Protein AF-A0AAW4V341-F1 (afdb_monomer_lite)

Structure (mmCIF, N/CA/C/O backbone):
data_AF-A0AAW4V341-F1
#
_entry.id   AF-A0AAW4V341-F1
#
loop_
_atom_site.group_PDB
_atom_site.id
_atom_site.type_symbol
_atom_site.label_atom_id
_atom_site.label_alt_id
_atom_site.label_comp_id
_atom_site.label_asym_id
_atom_site.label_entity_id
_atom_site.label_seq_id
_atom_site.pdbx_PDB_ins_code
_atom_site.Cartn_x
_atom_site.Cartn_y
_atom_site.Cartn_z
_atom_site.occupancy
_atom_site.B_iso_or_equiv
_atom_site.auth_seq_id
_atom_site.auth_comp_id
_atom_site.auth_asym_id
_atom_site.auth_atom_id
_atom_site.pdbx_PDB_model_num
ATOM 1 N N . MET A 1 1 ? 7.386 12.068 19.800 1.00 35.09 1 MET A N 1
ATOM 2 C CA . MET A 1 1 ? 7.526 12.641 18.440 1.00 35.09 1 MET A CA 1
ATOM 3 C C . MET A 1 1 ? 6.364 12.119 17.597 1.00 35.09 1 MET A C 1
ATOM 5 O O . MET A 1 1 ? 6.412 10.967 17.184 1.00 35.09 1 MET A O 1
ATOM 9 N N . ASN A 1 2 ? 5.284 12.892 17.418 1.00 40.00 2 ASN A N 1
ATOM 10 C CA . ASN A 1 2 ? 4.154 12.475 16.575 1.00 40.00 2 ASN A CA 1
ATOM 11 C C . ASN A 1 2 ? 4.611 12.484 15.112 1.00 40.00 2 ASN A C 1
ATOM 13 O O . ASN A 1 2 ? 4.537 13.513 14.441 1.00 40.00 2 ASN A O 1
ATOM 17 N N . LYS A 1 3 ? 5.131 11.353 14.621 1.00 54.69 3 LYS A N 1
ATOM 18 C CA . LYS A 1 3 ? 5.274 11.129 13.181 1.00 54.69 3 LYS A CA 1
ATOM 19 C C . LYS A 1 3 ? 3.863 11.211 12.610 1.00 54.69 3 LYS A C 1
ATOM 21 O O . LYS A 1 3 ? 3.064 10.309 12.836 1.00 54.69 3 LYS A O 1
ATOM 26 N N . LYS A 1 4 ? 3.535 12.318 11.937 1.00 61.12 4 LYS A N 1
ATOM 27 C CA . LYS A 1 4 ? 2.320 12.397 11.123 1.00 61.12 4 LYS A CA 1
ATOM 28 C C . LYS A 1 4 ? 2.352 11.189 10.189 1.00 61.12 4 LYS A C 1
ATOM 30 O O . LYS A 1 4 ? 3.326 11.018 9.453 1.00 61.12 4 LYS A O 1
ATOM 35 N N . ASN A 1 5 ? 1.348 10.323 10.287 1.00 74.25 5 ASN A N 1
ATOM 36 C CA . ASN A 1 5 ? 1.223 9.198 9.372 1.00 74.25 5 ASN A CA 1
ATOM 37 C C . ASN A 1 5 ? 1.115 9.772 7.960 1.00 74.25 5 ASN A C 1
ATOM 39 O O . ASN A 1 5 ? 0.246 10.599 7.694 1.00 74.25 5 ASN A O 1
ATOM 43 N N . LYS A 1 6 ? 2.038 9.368 7.089 1.00 85.94 6 LYS A N 1
ATOM 44 C CA . LYS A 1 6 ? 2.044 9.763 5.682 1.00 85.94 6 LYS A CA 1
ATOM 45 C C . LYS A 1 6 ? 0.764 9.247 5.029 1.00 85.94 6 LYS A C 1
ATOM 47 O O . LYS A 1 6 ? 0.458 8.057 5.154 1.00 85.94 6 LYS A O 1
ATOM 52 N N . ILE A 1 7 ? 0.022 10.136 4.375 1.00 90.44 7 ILE A N 1
ATOM 53 C CA . ILE A 1 7 ? -1.191 9.780 3.640 1.00 90.44 7 ILE A CA 1
ATOM 54 C C . ILE A 1 7 ? -0.796 9.551 2.189 1.00 90.44 7 ILE A C 1
ATOM 56 O O . ILE A 1 7 ? -0.054 10.331 1.600 1.00 90.44 7 ILE A O 1
ATOM 60 N N . TYR A 1 8 ? -1.309 8.473 1.616 1.00 90.56 8 TYR A N 1
ATOM 61 C CA . TYR A 1 8 ? -1.134 8.146 0.214 1.00 90.56 8 TYR A CA 1
ATOM 62 C C . TYR A 1 8 ? -2.469 8.298 -0.504 1.00 90.56 8 TYR A C 1
ATOM 64 O O . TYR A 1 8 ? -3.467 7.705 -0.097 1.00 90.56 8 TYR A O 1
ATOM 72 N N . GLU A 1 9 ? -2.488 9.085 -1.574 1.00 88.94 9 GLU A N 1
ATOM 73 C CA . GLU A 1 9 ? -3.649 9.316 -2.429 1.00 88.94 9 GLU A CA 1
ATOM 74 C C . GLU A 1 9 ? -3.454 8.631 -3.781 1.00 88.94 9 GLU A C 1
ATOM 76 O O . GLU A 1 9 ? -2.481 8.876 -4.494 1.00 88.94 9 GLU A O 1
ATOM 81 N N . GLY A 1 10 ? -4.396 7.763 -4.141 1.00 84.38 10 GLY A N 1
ATOM 82 C CA . GLY A 1 10 ? -4.552 7.238 -5.492 1.00 84.38 10 GLY A CA 1
ATOM 83 C C . GLY A 1 10 ? -5.840 7.723 -6.139 1.00 84.38 10 GLY A C 1
ATOM 84 O O . GLY A 1 10 ? -6.626 8.447 -5.539 1.00 84.38 10 GLY A O 1
ATOM 85 N N . ALA A 1 11 ? -6.105 7.257 -7.360 1.00 82.94 11 ALA A N 1
ATOM 86 C CA . ALA A 1 11 ? -7.250 7.718 -8.154 1.00 82.94 11 ALA A CA 1
ATOM 87 C C . ALA A 1 11 ? -8.631 7.505 -7.497 1.00 82.94 11 ALA A C 1
ATOM 89 O O . ALA A 1 11 ? -9.586 8.181 -7.860 1.00 82.94 11 ALA A O 1
ATOM 90 N N . ARG A 1 12 ? -8.760 6.535 -6.581 1.00 84.56 12 ARG A N 1
ATOM 91 C CA . ARG A 1 12 ? -10.037 6.181 -5.93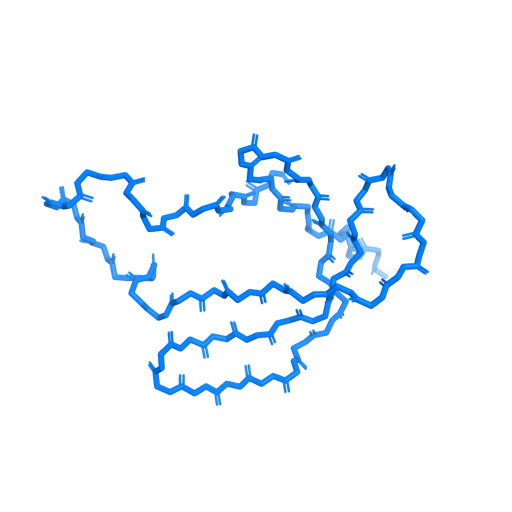0 1.00 84.56 12 ARG A CA 1
ATOM 92 C C . ARG A 1 12 ? -9.976 6.115 -4.406 1.00 84.56 12 ARG A C 1
ATOM 94 O O . ARG A 1 12 ? -11.020 6.084 -3.769 1.00 84.56 12 ARG A O 1
ATOM 101 N N . TYR A 1 13 ? -8.779 6.053 -3.828 1.00 88.81 13 TYR A N 1
ATOM 102 C CA . TYR A 1 13 ? -8.598 5.735 -2.414 1.00 88.81 13 TYR A CA 1
ATOM 103 C C . TYR A 1 13 ? -7.503 6.598 -1.806 1.00 88.81 13 TYR A C 1
ATOM 105 O O . TYR A 1 13 ? -6.481 6.849 -2.447 1.00 88.81 13 TYR A O 1
ATOM 113 N N . LYS A 1 14 ? -7.707 6.987 -0.548 1.00 92.88 14 LYS A N 1
ATOM 114 C CA . LYS A 1 14 ? -6.674 7.539 0.327 1.00 92.88 14 LYS A CA 1
ATOM 115 C C . LYS A 1 14 ? -6.406 6.542 1.436 1.00 92.88 14 LYS A C 1
ATOM 117 O O . LYS A 1 14 ? -7.359 5.981 1.972 1.00 92.88 14 LYS A O 1
ATOM 122 N N . PHE A 1 15 ? -5.150 6.313 1.783 1.00 92.38 15 PHE A N 1
ATOM 123 C CA . PHE A 1 15 ? -4.809 5.368 2.839 1.00 92.38 15 PHE A CA 1
ATOM 124 C C . PHE A 1 15 ? -3.581 5.794 3.632 1.00 92.38 15 PHE A C 1
ATOM 126 O O . PHE A 1 15 ? -2.771 6.602 3.178 1.00 92.38 15 PHE A O 1
ATOM 133 N N . VAL A 1 16 ? -3.438 5.216 4.818 1.00 92.75 16 VAL A N 1
ATOM 134 C CA . VAL A 1 16 ? -2.234 5.316 5.645 1.00 92.75 16 VAL A CA 1
ATOM 135 C C . VAL A 1 16 ? -1.575 3.948 5.752 1.00 92.75 16 VAL A C 1
ATOM 137 O O . VAL A 1 16 ? -2.253 2.930 5.879 1.00 92.75 16 VAL A O 1
ATOM 140 N N . ILE A 1 17 ? -0.246 3.918 5.687 1.00 91.50 17 ILE A N 1
ATOM 141 C CA . ILE A 1 17 ? 0.526 2.685 5.867 1.00 91.50 17 ILE A CA 1
ATOM 142 C C . ILE A 1 17 ? 0.618 2.363 7.359 1.00 91.50 17 ILE A C 1
ATOM 144 O O . ILE A 1 17 ? 1.063 3.203 8.139 1.00 91.50 17 ILE A O 1
ATOM 148 N N . LYS A 1 18 ? 0.255 1.134 7.742 1.00 90.75 18 LYS A N 1
ATOM 149 C CA . LYS A 1 18 ? 0.471 0.604 9.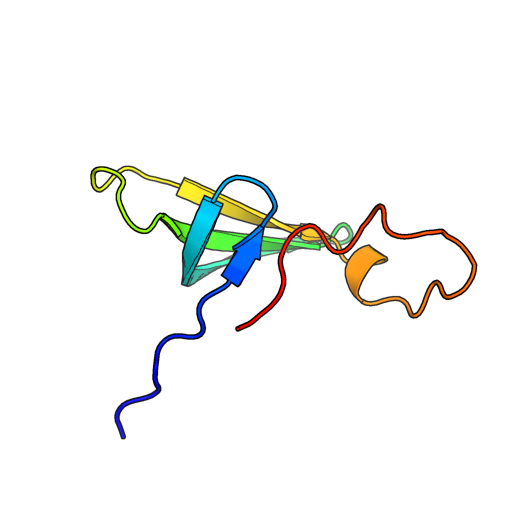095 1.00 90.75 18 LYS A CA 1
ATOM 150 C C . LYS A 1 18 ? 1.847 -0.030 9.229 1.00 90.75 18 LYS A C 1
ATOM 152 O O . LYS A 1 18 ? 2.645 0.373 10.071 1.00 90.75 18 LYS A O 1
ATOM 157 N N . LYS A 1 19 ? 2.114 -1.044 8.402 1.00 91.88 19 LYS A N 1
ATOM 158 C CA . LYS A 1 19 ? 3.340 -1.851 8.454 1.00 91.88 19 LYS A CA 1
ATOM 159 C C . LYS A 1 19 ? 3.689 -2.434 7.090 1.00 91.88 19 LYS A C 1
ATOM 161 O O . LYS A 1 19 ? 2.811 -2.717 6.279 1.00 91.88 19 LYS A O 1
ATOM 166 N N . GLU A 1 20 ? 4.980 -2.637 6.853 1.00 93.38 20 GLU A N 1
ATOM 167 C CA . GLU A 1 20 ? 5.464 -3.467 5.746 1.00 93.38 20 GLU A CA 1
ATOM 168 C C . GLU A 1 20 ? 5.200 -4.936 6.091 1.00 93.38 20 GLU A C 1
ATOM 170 O O . GLU A 1 20 ? 5.499 -5.370 7.202 1.00 93.38 20 GLU A O 1
ATOM 175 N N . ILE A 1 21 ? 4.616 -5.687 5.158 1.00 94.62 21 ILE A N 1
ATOM 176 C CA . ILE A 1 21 ? 4.305 -7.113 5.353 1.00 94.62 21 ILE A CA 1
ATOM 177 C C . ILE A 1 21 ? 5.065 -8.026 4.394 1.00 94.62 21 ILE A C 1
ATOM 179 O O . ILE A 1 21 ? 5.095 -9.235 4.595 1.00 94.62 21 ILE A O 1
ATOM 183 N N . GLY A 1 22 ? 5.688 -7.472 3.354 1.00 94.25 22 GLY A N 1
ATOM 184 C CA . GLY A 1 22 ? 6.481 -8.270 2.433 1.00 94.25 22 GLY A CA 1
ATOM 185 C C . GLY A 1 22 ? 7.301 -7.439 1.460 1.00 94.25 22 GLY A C 1
ATOM 186 O O . GLY A 1 22 ? 6.879 -6.374 1.005 1.00 94.25 22 GLY A O 1
ATOM 187 N N . LEU A 1 23 ? 8.461 -7.981 1.100 1.00 92.50 23 LEU A N 1
ATOM 188 C CA . LEU A 1 23 ? 9.360 -7.459 0.080 1.00 92.50 23 LEU A CA 1
ATOM 189 C C . LEU A 1 23 ? 9.725 -8.596 -0.876 1.00 92.50 23 LEU A C 1
ATOM 191 O O . LEU A 1 23 ? 10.101 -9.683 -0.448 1.00 92.50 23 LEU A O 1
ATOM 195 N N . GLY A 1 24 ? 9.640 -8.333 -2.176 1.00 89.50 24 GLY A N 1
ATOM 196 C CA . GLY A 1 24 ? 10.117 -9.240 -3.2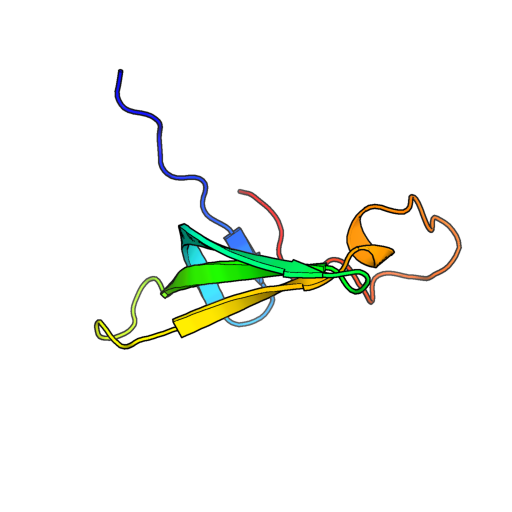15 1.00 89.50 24 GLY A CA 1
ATOM 197 C C . GLY A 1 24 ? 10.681 -8.473 -4.406 1.00 89.50 24 GLY A C 1
ATOM 198 O O . GLY A 1 24 ? 10.607 -7.244 -4.459 1.00 89.50 24 GLY A O 1
ATOM 199 N N . GLY A 1 25 ? 11.204 -9.193 -5.404 1.00 86.69 25 GLY A N 1
ATOM 200 C CA . GLY A 1 25 ? 11.826 -8.575 -6.587 1.00 86.69 25 GLY A CA 1
ATOM 201 C C . GLY A 1 25 ? 10.918 -7.562 -7.301 1.00 86.69 25 GLY A C 1
ATOM 202 O O . GLY A 1 25 ? 11.374 -6.520 -7.774 1.00 86.69 25 GLY A O 1
ATOM 203 N N . ASN A 1 26 ? 9.606 -7.809 -7.279 1.00 84.12 26 ASN A N 1
ATOM 204 C CA . ASN A 1 26 ? 8.608 -6.968 -7.939 1.00 84.12 26 ASN A CA 1
ATOM 205 C C . ASN A 1 26 ? 8.106 -5.785 -7.098 1.00 84.12 26 ASN A C 1
ATOM 207 O O . ASN A 1 26 ? 7.352 -4.971 -7.628 1.00 84.12 26 ASN A O 1
ATOM 211 N N . GLY A 1 27 ? 8.479 -5.663 -5.821 1.00 88.00 27 GLY A N 1
ATOM 212 C CA . GLY A 1 27 ? 8.052 -4.537 -4.992 1.00 88.00 27 GLY A CA 1
ATOM 213 C C . GLY A 1 27 ? 7.837 -4.861 -3.521 1.00 88.00 27 GLY A C 1
ATOM 214 O O . GLY A 1 27 ? 8.165 -5.946 -3.041 1.00 88.00 27 GLY A O 1
ATOM 215 N N . LYS A 1 28 ? 7.246 -3.892 -2.825 1.00 91.38 28 LYS A N 1
ATOM 216 C CA . LYS A 1 28 ? 6.882 -3.964 -1.408 1.00 91.38 28 LYS A CA 1
ATOM 217 C C . LYS A 1 28 ? 5.373 -4.034 -1.235 1.00 91.38 28 LYS A C 1
ATOM 219 O O . LYS A 1 28 ? 4.632 -3.440 -2.018 1.00 91.38 28 LYS A O 1
ATOM 224 N N . VAL A 1 29 ? 4.931 -4.735 -0.201 1.00 91.94 29 VAL A N 1
ATOM 225 C CA . VAL A 1 29 ? 3.528 -4.846 0.198 1.00 91.94 29 VAL A CA 1
ATOM 226 C C . VAL A 1 29 ? 3.383 -4.328 1.622 1.00 91.94 29 VAL A C 1
ATOM 228 O O . VAL A 1 29 ? 4.185 -4.656 2.498 1.00 91.94 29 VAL A O 1
ATOM 231 N N . PHE A 1 30 ? 2.348 -3.529 1.842 1.00 92.50 30 PHE A N 1
ATOM 232 C CA . PHE A 1 30 ? 2.043 -2.899 3.115 1.00 92.50 30 PHE A CA 1
ATOM 233 C C . PHE A 1 30 ? 0.609 -3.194 3.521 1.00 92.50 30 PHE A C 1
ATOM 235 O O . PHE A 1 30 ? -0.280 -3.197 2.675 1.00 92.50 30 PHE A O 1
ATOM 242 N N . ASP A 1 31 ? 0.406 -3.385 4.816 1.00 93.75 31 ASP A N 1
ATOM 243 C CA . ASP A 1 31 ? -0.901 -3.317 5.466 1.00 93.75 31 ASP A CA 1
ATOM 244 C C . ASP A 1 31 ? -1.294 -1.840 5.625 1.00 93.75 31 ASP A C 1
ATOM 246 O O . ASP A 1 31 ? -0.452 -1.005 5.994 1.00 93.75 31 ASP A O 1
ATOM 250 N N . VAL A 1 32 ? -2.541 -1.504 5.290 1.00 92.62 32 VAL A N 1
ATOM 251 C CA . VAL A 1 32 ? -3.020 -0.120 5.197 1.00 92.62 32 VAL A CA 1
ATOM 252 C C . VAL A 1 32 ? -4.415 0.060 5.795 1.00 92.62 32 VAL A C 1
ATOM 254 O O . VAL A 1 32 ? -5.241 -0.845 5.764 1.00 92.62 32 VAL A O 1
ATOM 257 N N . ASP A 1 33 ? -4.703 1.266 6.288 1.00 92.88 33 ASP A N 1
ATOM 258 C CA . ASP A 1 33 ? -6.079 1.712 6.549 1.00 92.88 33 ASP A CA 1
ATOM 259 C C . ASP A 1 33 ? -6.542 2.626 5.419 1.00 92.88 33 ASP A C 1
ATOM 261 O O . ASP A 1 33 ? -5.914 3.658 5.167 1.00 92.88 33 ASP A O 1
ATOM 265 N N . ILE A 1 34 ? -7.658 2.289 4.769 1.00 92.81 34 ILE A N 1
ATOM 266 C CA . ILE A 1 34 ? -8.304 3.180 3.802 1.00 92.81 34 ILE A CA 1
ATOM 267 C C . ILE A 1 34 ? -9.144 4.217 4.560 1.00 92.81 34 ILE A C 1
ATOM 269 O O . ILE A 1 34 ? -10.015 3.880 5.361 1.00 92.81 34 ILE A O 1
ATOM 273 N N . ILE A 1 35 ? -8.900 5.496 4.287 1.00 90.81 35 ILE A N 1
ATOM 274 C CA . ILE A 1 35 ? -9.618 6.616 4.897 1.00 90.81 35 ILE A CA 1
ATOM 275 C C . ILE A 1 35 ? -11.069 6.620 4.399 1.00 90.81 35 ILE A C 1
ATOM 277 O O . ILE A 1 35 ? -11.315 6.609 3.194 1.00 90.81 35 ILE A O 1
ATOM 281 N N . GLY A 1 36 ? -12.026 6.675 5.329 1.00 89.56 36 GLY A N 1
ATOM 282 C CA . GLY A 1 36 ? -13.461 6.716 5.019 1.00 89.56 36 GLY A CA 1
ATOM 283 C C . GLY A 1 36 ? -14.103 5.351 4.752 1.00 89.56 36 GLY A C 1
ATOM 284 O O . GLY A 1 36 ? -15.268 5.306 4.371 1.00 89.56 36 GLY A O 1
ATOM 285 N N . TYR A 1 37 ?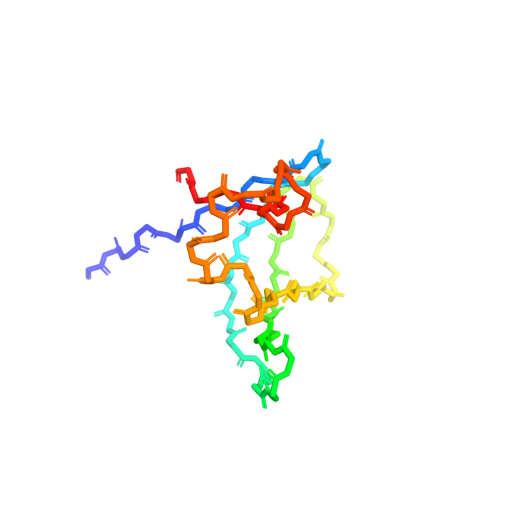 -13.374 4.252 4.959 1.00 87.88 37 TYR A N 1
ATOM 286 C CA . TYR A 1 37 ? -13.887 2.887 4.831 1.00 87.88 37 TYR A CA 1
ATOM 287 C C . TYR A 1 37 ? -13.894 2.180 6.196 1.00 87.88 37 TYR A C 1
ATOM 289 O O . TYR A 1 37 ? -13.102 2.536 7.075 1.00 87.88 37 TYR A O 1
ATOM 297 N N . PRO A 1 38 ? -14.782 1.187 6.405 1.00 85.56 38 PRO A N 1
ATOM 298 C CA . PRO A 1 38 ? -14.752 0.366 7.610 1.00 85.56 38 PRO A CA 1
ATOM 299 C C . PRO A 1 38 ? -13.393 -0.328 7.759 1.00 85.56 38 PRO A C 1
ATOM 301 O O . PRO A 1 38 ? -12.735 -0.645 6.766 1.00 85.56 38 PRO A O 1
ATOM 304 N N . LYS A 1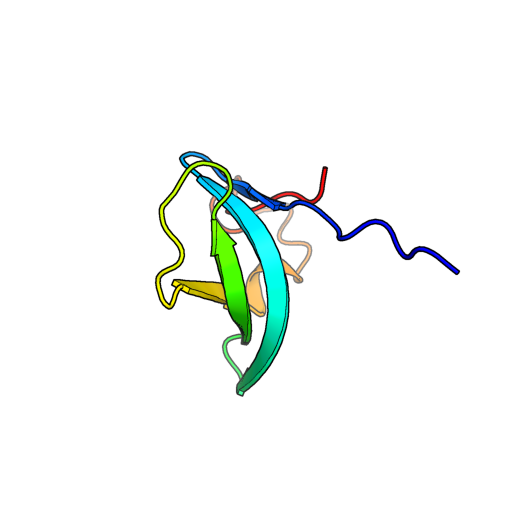 39 ? -12.979 -0.568 9.011 1.00 78.81 39 LYS A N 1
ATOM 305 C CA . LYS A 1 39 ? -11.727 -1.267 9.329 1.00 78.81 39 LYS A CA 1
ATOM 306 C C . LYS A 1 39 ? -11.809 -2.718 8.847 1.00 78.81 39 LYS A C 1
ATOM 308 O O . LYS A 1 39 ? -12.335 -3.576 9.548 1.00 78.81 39 LYS A O 1
ATOM 313 N N . LEU A 1 40 ? -11.304 -2.948 7.643 1.00 83.00 40 LEU A N 1
ATOM 314 C CA . LEU A 1 40 ? -11.087 -4.251 7.023 1.00 83.00 40 LEU A CA 1
ATOM 315 C C . LEU A 1 40 ? -9.594 -4.415 6.724 1.00 83.00 40 LEU A C 1
ATOM 317 O O . LEU A 1 40 ? -8.844 -3.434 6.715 1.00 83.00 40 LEU A O 1
ATOM 321 N N . ASP A 1 41 ? -9.177 -5.648 6.451 1.00 87.25 41 ASP A N 1
ATOM 322 C CA . ASP A 1 41 ? -7.795 -5.949 6.092 1.00 87.25 41 ASP A CA 1
ATOM 323 C C . ASP A 1 41 ? -7.525 -5.541 4.639 1.00 87.25 41 ASP A C 1
ATOM 325 O O . ASP A 1 41 ? -7.924 -6.216 3.686 1.00 87.25 41 ASP A O 1
ATOM 329 N N . PHE A 1 42 ? -6.840 -4.410 4.470 1.00 91.50 42 PHE A N 1
ATOM 330 C CA . PHE A 1 42 ? -6.427 -3.897 3.169 1.00 91.50 42 PHE A CA 1
ATOM 331 C C . PHE A 1 42 ? -4.911 -3.937 3.015 1.00 91.50 42 PHE A C 1
ATOM 333 O O . PHE A 1 42 ? -4.149 -3.712 3.953 1.00 91.50 42 PHE A O 1
ATOM 340 N N . VAL A 1 43 ? -4.471 -4.157 1.777 1.00 92.12 43 VAL A N 1
ATOM 341 C CA . VAL A 1 43 ? -3.053 -4.180 1.419 1.00 92.12 43 VAL A CA 1
ATOM 342 C C . VAL A 1 43 ? -2.768 -3.313 0.202 1.00 92.12 43 VAL A C 1
ATOM 344 O O . VAL A 1 43 ? -3.479 -3.361 -0.802 1.00 92.12 43 VAL A O 1
ATOM 347 N N . ALA A 1 44 ? -1.684 -2.545 0.276 1.00 89.81 44 ALA A N 1
ATOM 348 C CA . ALA A 1 44 ? -1.158 -1.756 -0.830 1.00 89.81 44 ALA A CA 1
ATOM 349 C C . ALA A 1 44 ? 0.171 -2.342 -1.312 1.00 89.81 44 ALA A C 1
ATOM 351 O O . ALA A 1 44 ? 1.090 -2.574 -0.525 1.00 89.81 44 ALA A O 1
ATOM 352 N N . LYS A 1 45 ? 0.294 -2.550 -2.626 1.00 89.00 45 LYS A N 1
ATOM 353 C CA . LYS A 1 45 ? 1.537 -2.988 -3.269 1.00 89.00 45 LYS A CA 1
ATOM 354 C C . LYS A 1 45 ? 2.162 -1.836 -4.048 1.00 89.00 45 LYS A C 1
ATOM 356 O O . LYS A 1 45 ? 1.530 -1.294 -4.950 1.00 89.00 45 LYS A O 1
ATOM 361 N N . PHE A 1 46 ? 3.409 -1.518 -3.720 1.00 85.31 46 PHE A N 1
ATOM 362 C CA . PHE A 1 46 ? 4.247 -0.554 -4.430 1.00 85.31 46 PHE A CA 1
ATOM 363 C C . PHE A 1 46 ? 5.246 -1.326 -5.279 1.00 85.31 46 PHE A C 1
ATOM 365 O O . PHE A 1 46 ? 6.026 -2.120 -4.743 1.00 85.31 46 PHE A O 1
ATOM 372 N N . PHE A 1 47 ? 5.226 -1.128 -6.593 1.00 83.06 47 PHE A N 1
ATOM 373 C CA . PHE A 1 47 ? 6.093 -1.888 -7.482 1.00 83.06 47 PHE A CA 1
ATOM 374 C C . PHE A 1 47 ? 7.509 -1.309 -7.476 1.00 83.06 47 PHE A C 1
ATOM 376 O O . PHE A 1 47 ? 7.713 -0.099 -7.447 1.00 83.06 47 PHE A O 1
ATOM 383 N N . SER A 1 48 ? 8.525 -2.172 -7.564 1.00 76.56 48 SER A N 1
ATOM 384 C CA . SER A 1 48 ? 9.926 -1.726 -7.687 1.00 76.56 48 SER A CA 1
ATOM 385 C C . SER A 1 48 ? 10.155 -0.877 -8.946 1.00 76.56 48 SER A C 1
ATOM 387 O O . SER A 1 48 ? 11.059 -0.042 -8.978 1.00 76.56 48 SER A O 1
ATOM 389 N N . ALA A 1 49 ? 9.328 -1.084 -9.977 1.00 68.06 49 ALA A N 1
ATOM 390 C CA . ALA A 1 49 ? 9.323 -0.289 -11.199 1.00 68.06 49 ALA A CA 1
ATOM 391 C C . ALA A 1 49 ? 8.919 1.174 -10.952 1.00 68.06 49 ALA A C 1
ATOM 393 O O . ALA A 1 49 ? 9.436 2.047 -11.642 1.00 68.06 49 ALA A O 1
ATOM 394 N N . ASP A 1 50 ? 8.095 1.447 -9.934 1.00 60.94 50 ASP A N 1
ATOM 395 C CA . ASP A 1 50 ? 7.633 2.798 -9.588 1.00 60.94 50 ASP A CA 1
ATOM 396 C C . ASP A 1 50 ? 8.796 3.677 -9.089 1.00 60.94 50 ASP A C 1
ATOM 398 O O . ASP A 1 50 ? 8.758 4.893 -9.221 1.00 60.94 50 ASP A O 1
ATOM 402 N N . LYS A 1 51 ? 9.875 3.070 -8.565 1.00 57.12 51 LYS A N 1
ATOM 403 C CA . LYS A 1 51 ? 11.087 3.785 -8.115 1.00 57.12 51 LYS A CA 1
ATOM 404 C C . LYS A 1 51 ? 12.072 4.107 -9.235 1.00 57.12 51 LYS A C 1
ATOM 406 O O . LYS A 1 51 ? 13.022 4.860 -9.019 1.00 57.12 51 LYS A O 1
ATOM 411 N N . ARG A 1 52 ? 11.924 3.494 -10.412 1.00 54.34 52 ARG A N 1
ATOM 412 C CA . ARG A 1 52 ? 12.814 3.780 -11.539 1.00 54.34 52 ARG A CA 1
ATOM 413 C C . ARG A 1 52 ? 12.316 5.065 -12.184 1.00 54.34 52 ARG A C 1
ATOM 415 O O . ARG A 1 52 ? 11.154 5.140 -12.560 1.00 54.34 52 ARG A O 1
ATOM 422 N N . ASN A 1 53 ? 13.205 6.050 -12.329 1.00 50.88 53 ASN A N 1
ATOM 423 C CA . ASN A 1 53 ? 12.980 7.325 -13.022 1.00 50.88 53 ASN A CA 1
ATOM 424 C C . ASN A 1 53 ? 12.699 7.089 -14.525 1.00 50.88 53 ASN A C 1
ATOM 426 O O . ASN A 1 53 ? 13.478 7.454 -15.406 1.00 50.88 53 ASN A O 1
ATOM 430 N N . LEU A 1 54 ? 11.590 6.425 -14.845 1.00 52.91 54 LEU A N 1
ATOM 431 C CA . LEU A 1 54 ? 11.148 6.095 -16.192 1.00 52.91 54 LEU A CA 1
ATOM 432 C C . LEU A 1 54 ? 10.469 7.327 -16.796 1.00 52.91 54 LEU A C 1
ATOM 434 O O . LEU A 1 54 ? 9.293 7.304 -17.146 1.00 52.91 54 LEU A O 1
ATOM 438 N N . LYS A 1 55 ? 11.248 8.404 -16.977 1.00 50.06 55 LYS A N 1
ATOM 439 C CA . LYS A 1 55 ? 10.847 9.639 -17.680 1.00 50.06 55 LYS A CA 1
ATOM 440 C C . LYS A 1 55 ? 10.277 9.384 -19.091 1.00 50.06 55 LYS A C 1
ATOM 442 O O . LYS A 1 55 ? 9.678 10.283 -19.665 1.00 50.06 55 LYS A O 1
ATOM 447 N N . LYS A 1 56 ? 10.449 8.177 -19.651 1.00 47.12 56 LYS A N 1
ATOM 448 C CA . LYS A 1 56 ? 9.968 7.765 -20.982 1.00 47.12 56 LYS A CA 1
ATOM 449 C C . LYS A 1 56 ? 8.634 7.005 -20.996 1.00 47.12 56 LYS A C 1
ATOM 451 O O . LYS A 1 56 ? 8.073 6.829 -22.072 1.00 47.12 56 LYS A O 1
ATOM 456 N N . CYS A 1 57 ? 8.095 6.569 -19.857 1.00 49.62 57 CYS A N 1
ATOM 457 C CA . CYS A 1 57 ? 6.835 5.821 -19.822 1.00 49.62 57 CYS A CA 1
ATOM 458 C C . CYS A 1 57 ? 5.772 6.655 -19.110 1.00 49.62 57 CYS A C 1
ATOM 460 O O . CYS A 1 57 ? 5.642 6.587 -17.892 1.00 49.62 57 CYS A O 1
ATOM 462 N N . ASN A 1 58 ? 5.031 7.464 -19.872 1.00 42.91 58 ASN A N 1
ATOM 463 C CA . ASN A 1 58 ? 3.926 8.288 -19.381 1.00 42.91 58 ASN A CA 1
ATOM 464 C C . ASN A 1 58 ? 3.093 7.584 -18.283 1.00 42.91 58 ASN A C 1
ATOM 466 O O . ASN A 1 58 ? 2.326 6.663 -18.554 1.00 42.91 58 ASN A O 1
ATOM 470 N N . LYS A 1 59 ? 3.235 8.072 -17.042 1.00 49.03 59 LYS A N 1
ATOM 471 C CA . LYS A 1 59 ? 2.216 8.149 -15.975 1.00 49.03 59 LYS A CA 1
ATOM 472 C C . LYS A 1 59 ? 1.534 6.865 -15.456 1.00 49.03 59 LYS A C 1
ATOM 474 O O . LYS A 1 59 ? 0.635 6.988 -14.633 1.00 49.03 59 LYS A O 1
ATOM 479 N N . ARG A 1 60 ? 1.899 5.648 -15.876 1.00 49.56 60 ARG A N 1
ATOM 480 C CA . ARG A 1 60 ? 1.097 4.445 -15.532 1.00 49.56 60 ARG A CA 1
ATOM 481 C C . ARG A 1 60 ? 1.436 3.773 -14.189 1.00 49.56 60 ARG A C 1
ATOM 483 O O . ARG A 1 60 ? 0.660 2.937 -13.725 1.00 49.56 60 ARG A O 1
ATOM 490 N N . PHE A 1 61 ? 2.573 4.113 -13.587 1.00 52.47 61 PHE A N 1
ATOM 491 C CA . PHE A 1 61 ? 3.178 3.321 -12.508 1.00 52.47 61 PHE A CA 1
ATOM 492 C C . PHE A 1 61 ? 3.037 3.954 -11.113 1.00 52.47 61 PHE A C 1
ATOM 494 O O . PHE A 1 61 ? 2.689 3.256 -10.167 1.00 52.47 61 PHE A O 1
ATOM 501 N N . GLU A 1 62 ? 3.131 5.281 -10.983 1.00 56.81 62 GLU A N 1
ATOM 502 C CA . GLU A 1 62 ? 2.821 5.974 -9.721 1.00 56.81 62 GLU A CA 1
ATOM 503 C C . GLU A 1 62 ? 1.304 6.021 -9.474 1.00 56.81 62 GLU A C 1
ATOM 505 O O . GLU A 1 62 ? 0.622 7.003 -9.771 1.00 56.81 62 GLU A O 1
ATOM 510 N N . ARG A 1 63 ? 0.748 4.922 -8.953 1.00 70.62 63 ARG A N 1
ATOM 511 C CA . ARG A 1 63 ? -0.683 4.825 -8.614 1.00 70.62 63 ARG A CA 1
ATOM 512 C C . ARG A 1 63 ? -1.056 5.594 -7.352 1.00 70.62 63 ARG A C 1
ATOM 514 O O . ARG A 1 63 ? -2.234 5.897 -7.175 1.00 70.62 63 ARG A O 1
ATOM 521 N N .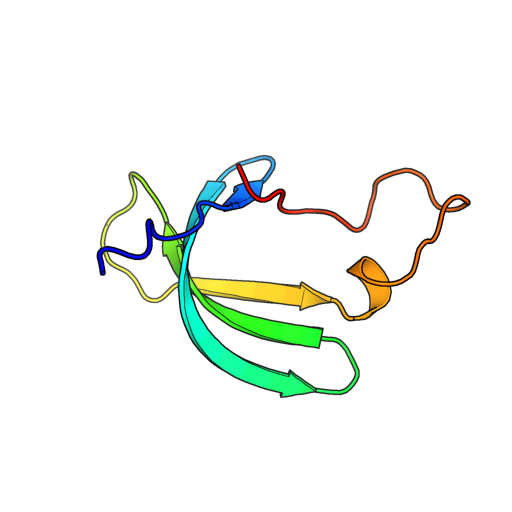 PHE A 1 64 ? -0.074 5.876 -6.498 1.00 78.88 64 PHE A N 1
ATOM 522 C CA . PHE A 1 64 ? -0.262 6.496 -5.193 1.00 78.88 64 PHE A CA 1
ATOM 523 C C . PHE A 1 64 ? 0.796 7.573 -4.966 1.00 78.88 64 PHE A C 1
ATOM 525 O O . PHE A 1 64 ? 1.987 7.307 -5.123 1.00 78.88 64 PHE A O 1
ATOM 532 N N . LYS A 1 65 ? 0.361 8.773 -4.586 1.00 81.75 65 LYS A N 1
ATOM 533 C CA . LYS A 1 65 ? 1.227 9.897 -4.225 1.00 81.75 65 LYS A CA 1
ATOM 534 C C . LYS A 1 65 ? 1.144 10.147 -2.732 1.00 81.75 65 LYS A C 1
ATOM 536 O O . LYS A 1 65 ? 0.055 10.120 -2.172 1.00 81.75 65 LYS A O 1
ATOM 541 N N . GLU A 1 66 ? 2.289 10.376 -2.106 1.00 84.44 66 GLU A N 1
ATOM 542 C CA . GLU A 1 66 ? 2.329 10.895 -0.739 1.00 84.44 66 GLU A CA 1
ATOM 543 C C . GLU A 1 66 ? 1.853 12.356 -0.756 1.00 84.44 66 GLU A C 1
ATOM 545 O O . GLU A 1 66 ? 2.327 13.127 -1.596 1.00 84.44 66 GLU A O 1
ATOM 550 N N . ILE A 1 67 ? 0.905 12.708 0.120 1.00 81.44 67 ILE A N 1
ATOM 551 C CA . ILE A 1 67 ? 0.341 14.063 0.266 1.00 81.44 67 ILE A CA 1
ATOM 552 C C . ILE A 1 67 ? 0.572 14.639 1.662 1.00 81.44 67 ILE A C 1
ATOM 554 O O . ILE A 1 67 ? 0.671 13.847 2.631 1.00 81.44 67 ILE A O 1
#

Foldseek 3Di:
DPPPFWWKDFPPWIWGFDDWDDDDQQFTKTFIDTPPDPDDTDMDTQGPVLPPPPVPDPDDRCRIDTD

Secondary structure (DSSP, 8-state):
---PPPEEEESS-EEEEEEEEEEETTEEEEEEEETTS-S--EEEEEEGGGGS--TTS-SSS--EEE-

Radius of gyration: 12.92 Å; chains: 1; bounding box: 28×23×39 Å

Sequence (67 aa):
MNKKNKIYEGARYKFVIKKEIGLGGNGKVFDVDIIGYPKLDFVAKFFSADKRNLKKCNKRFERFKEI

pLDDT: mean 78.12, std 17.07, range [35.09, 94.62]